Protein AF-A0A974P3E5-F1 (afdb_monomer)

pLDDT: mean 80.39, std 14.65, range [41.84, 96.0]

Structure (mmCIF, N/CA/C/O backbone):
data_AF-A0A974P3E5-F1
#
_entry.id   AF-A0A974P3E5-F1
#
loop_
_atom_site.group_PDB
_atom_site.id
_atom_site.type_symbol
_atom_site.label_atom_id
_atom_site.label_alt_id
_atom_site.label_comp_id
_atom_site.label_asym_id
_atom_site.label_entity_id
_atom_site.label_seq_id
_atom_site.pdbx_PDB_ins_code
_atom_site.Cartn_x
_atom_site.Cartn_y
_atom_site.Cartn_z
_atom_site.occupancy
_atom_site.B_iso_or_equiv
_atom_site.auth_seq_id
_atom_site.auth_comp_id
_atom_site.auth_asym_id
_atom_site.auth_atom_id
_atom_site.pdbx_PDB_model_num
ATOM 1 N N . MET A 1 1 ? 20.833 5.773 9.065 1.00 55.75 1 MET A N 1
ATOM 2 C CA . MET A 1 1 ? 19.853 6.159 8.029 1.00 55.75 1 MET A CA 1
ATOM 3 C C . MET A 1 1 ? 18.508 6.239 8.712 1.00 55.75 1 MET A C 1
ATOM 5 O O . MET A 1 1 ? 18.182 5.308 9.432 1.00 55.75 1 MET A O 1
ATOM 9 N N . GLU A 1 2 ? 17.799 7.355 8.581 1.00 63.84 2 GLU A N 1
ATOM 10 C CA . GLU A 1 2 ? 16.495 7.530 9.224 1.00 63.84 2 GLU A CA 1
ATOM 11 C C . GLU A 1 2 ? 15.403 6.908 8.353 1.00 63.84 2 GLU A C 1
ATOM 13 O O . GLU A 1 2 ? 15.183 7.328 7.214 1.00 63.84 2 GLU A O 1
ATOM 18 N N . ASP A 1 3 ? 14.722 5.897 8.887 1.00 65.06 3 ASP A N 1
ATOM 19 C CA . ASP A 1 3 ? 13.516 5.357 8.270 1.00 65.06 3 ASP A CA 1
ATOM 20 C C . ASP A 1 3 ? 12.370 6.351 8.477 1.00 65.06 3 ASP A C 1
ATOM 22 O O . ASP A 1 3 ? 11.768 6.443 9.547 1.00 65.06 3 ASP A O 1
ATOM 26 N N . SER A 1 4 ? 12.063 7.127 7.436 1.00 73.81 4 SER A N 1
ATOM 27 C CA . SER A 1 4 ? 10.889 7.997 7.444 1.00 73.81 4 SER A CA 1
ATOM 28 C C . SER A 1 4 ? 9.626 7.159 7.254 1.00 73.81 4 SER A C 1
ATOM 30 O O . SER A 1 4 ? 9.300 6.731 6.145 1.00 73.81 4 SER A O 1
ATOM 32 N N . PHE A 1 5 ? 8.885 6.947 8.341 1.00 72.69 5 PHE A N 1
ATOM 33 C CA . PHE A 1 5 ? 7.617 6.216 8.303 1.00 72.69 5 PHE A CA 1
ATOM 34 C C . PHE A 1 5 ? 6.555 6.932 7.453 1.00 72.69 5 PHE A C 1
ATOM 36 O O . PHE A 1 5 ? 5.767 6.293 6.752 1.00 72.69 5 PHE A O 1
ATOM 43 N N . THR A 1 6 ? 6.531 8.265 7.487 1.00 79.50 6 THR A N 1
ATOM 44 C CA . THR A 1 6 ? 5.536 9.086 6.781 1.00 79.50 6 THR A CA 1
ATOM 45 C C . THR A 1 6 ? 5.951 9.458 5.363 1.00 79.50 6 THR A C 1
ATOM 47 O O . THR A 1 6 ? 5.096 9.770 4.533 1.00 79.50 6 THR A O 1
ATOM 50 N N . GLY A 1 7 ? 7.248 9.377 5.058 1.00 78.69 7 GLY A N 1
ATOM 51 C CA . GLY A 1 7 ? 7.797 9.695 3.750 1.00 78.69 7 GLY A CA 1
ATOM 52 C C . GLY A 1 7 ? 7.244 8.806 2.635 1.00 78.69 7 GLY A C 1
ATOM 53 O O . GLY A 1 7 ? 6.924 7.626 2.819 1.00 78.69 7 GLY A O 1
ATOM 54 N N . PHE A 1 8 ? 7.156 9.379 1.437 1.00 77.75 8 PHE A N 1
ATOM 55 C CA . PHE A 1 8 ? 6.781 8.676 0.209 1.00 77.75 8 PHE A CA 1
ATOM 56 C C . PHE A 1 8 ? 8.018 8.370 -0.651 1.00 77.75 8 PHE A C 1
ATOM 58 O O . PHE A 1 8 ? 8.010 8.561 -1.863 1.00 77.75 8 PHE A O 1
ATOM 65 N N . SER A 1 9 ? 9.116 7.936 -0.019 1.00 79.94 9 SER A N 1
ATOM 66 C CA . SER A 1 9 ? 10.307 7.500 -0.753 1.00 79.94 9 SER A CA 1
ATOM 67 C C . SER A 1 9 ? 10.080 6.117 -1.360 1.00 79.94 9 SER A C 1
ATOM 69 O O . SER A 1 9 ? 9.604 5.202 -0.687 1.00 79.94 9 SER A O 1
ATOM 71 N N . PHE A 1 10 ? 10.431 5.961 -2.636 1.00 77.69 10 PHE A N 1
ATOM 72 C CA . PHE A 1 10 ? 10.303 4.693 -3.361 1.00 77.69 10 PHE A CA 1
ATOM 73 C C . PHE A 1 10 ? 11.477 3.741 -3.129 1.00 77.69 10 PHE A C 1
ATOM 75 O O . PHE A 1 10 ? 11.365 2.551 -3.40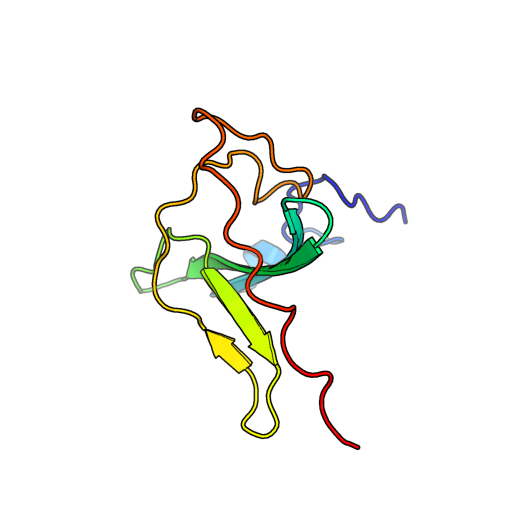4 1.00 77.69 10 PHE A O 1
ATOM 82 N N . SER A 1 11 ? 12.606 4.258 -2.644 1.00 76.81 11 SER A N 1
ATOM 83 C CA . SER A 1 11 ? 13.784 3.466 -2.297 1.00 76.81 11 SER A CA 1
ATOM 84 C C . SER A 1 11 ? 14.765 4.317 -1.499 1.00 76.81 11 SER A C 1
ATOM 86 O O . SER A 1 11 ? 14.970 5.481 -1.841 1.00 76.81 11 SER A O 1
ATOM 88 N N . HIS A 1 12 ? 15.445 3.727 -0.520 1.00 74.00 12 HIS A N 1
ATOM 89 C CA . HIS A 1 12 ? 16.433 4.434 0.306 1.00 74.00 12 HIS A CA 1
ATOM 90 C C . HIS A 1 12 ? 17.637 4.971 -0.484 1.00 74.00 12 HIS A C 1
ATOM 92 O O . HIS A 1 12 ? 18.205 5.989 -0.109 1.00 74.00 12 HIS A O 1
ATOM 98 N N . TYR A 1 13 ? 17.996 4.318 -1.593 1.00 78.19 13 TYR A N 1
ATOM 99 C CA . TYR A 1 13 ? 19.161 4.658 -2.420 1.00 78.19 13 TYR A CA 1
ATOM 100 C C . TYR A 1 13 ? 18.792 5.200 -3.807 1.00 78.19 13 TYR A C 1
ATOM 102 O O . TYR A 1 13 ? 19.603 5.138 -4.725 1.00 78.19 13 TYR A O 1
ATOM 110 N N . THR A 1 14 ? 17.557 5.676 -3.993 1.00 80.06 14 THR A N 1
ATOM 111 C CA . THR A 1 14 ? 17.067 6.140 -5.308 1.00 80.06 14 THR A CA 1
ATOM 112 C C . THR A 1 14 ? 17.289 5.093 -6.414 1.00 80.06 14 THR A C 1
ATOM 114 O O . THR A 1 14 ? 17.587 5.432 -7.544 1.00 80.06 14 THR A O 1
ATOM 117 N N . ILE A 1 15 ? 17.157 3.799 -6.115 1.00 86.81 15 ILE A N 1
ATOM 118 C CA . ILE A 1 15 ? 17.284 2.699 -7.092 1.00 86.81 15 ILE A CA 1
ATOM 119 C C . ILE A 1 15 ? 15.975 2.414 -7.845 1.00 86.81 15 ILE A C 1
ATOM 121 O O . ILE A 1 15 ? 15.943 1.593 -8.756 1.00 86.81 15 ILE A O 1
ATOM 125 N N . SER A 1 16 ? 14.890 3.112 -7.504 1.00 87.19 16 SER A N 1
ATOM 126 C CA . SER A 1 16 ? 13.556 2.965 -8.109 1.00 87.19 16 SER A CA 1
ATOM 127 C C . SER A 1 16 ? 13.504 3.224 -9.623 1.00 87.19 16 SER A C 1
ATOM 129 O O . SER A 1 16 ? 12.561 2.808 -10.301 1.00 87.19 16 SER A O 1
ATOM 131 N N . PHE A 1 17 ? 14.498 3.913 -10.192 1.00 89.06 17 PHE A N 1
ATOM 132 C CA . PHE A 1 17 ? 14.574 4.111 -11.642 1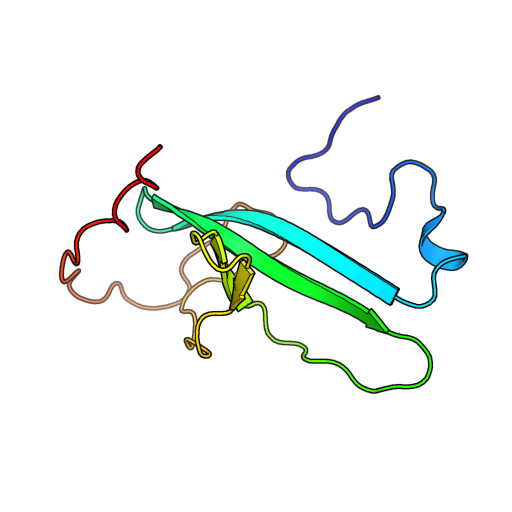.00 89.06 17 PHE A CA 1
ATOM 133 C C . PHE A 1 17 ? 14.976 2.833 -12.389 1.00 89.06 17 PHE A C 1
ATOM 135 O O . PHE A 1 17 ? 14.571 2.675 -13.539 1.00 89.06 17 PHE A O 1
ATOM 142 N N . LEU A 1 18 ? 15.715 1.926 -11.737 1.00 92.69 18 LEU A N 1
ATOM 143 C CA . LEU A 1 18 ? 16.201 0.672 -12.322 1.00 92.69 18 LEU A CA 1
ATOM 144 C C . LEU A 1 18 ? 15.134 -0.422 -12.381 1.00 92.69 18 LEU A C 1
ATOM 146 O O . LEU A 1 18 ? 15.304 -1.387 -13.117 1.00 92.69 18 LEU A O 1
ATOM 150 N N . THR A 1 19 ? 14.062 -0.306 -11.598 1.00 92.19 19 THR A N 1
ATOM 151 C CA . THR A 1 19 ? 13.0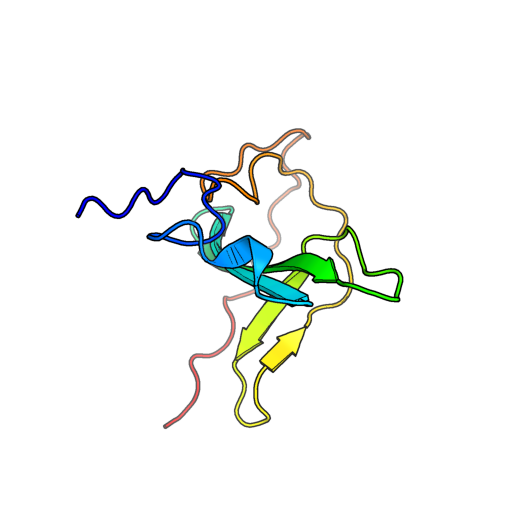19 -1.334 -11.530 1.00 92.19 19 THR A CA 1
ATOM 152 C C . THR A 1 19 ? 11.909 -1.047 -12.530 1.00 92.19 19 THR A C 1
ATOM 154 O O . THR A 1 19 ? 11.551 0.111 -12.751 1.00 92.19 19 THR A O 1
ATOM 157 N N . ASP A 1 20 ? 11.324 -2.083 -13.120 1.00 93.25 20 ASP A N 1
ATOM 158 C CA . ASP A 1 20 ? 10.144 -1.916 -13.974 1.00 93.25 20 ASP A CA 1
ATOM 159 C C . ASP A 1 20 ? 8.877 -1.722 -13.137 1.00 93.25 20 ASP A C 1
ATOM 161 O O . ASP A 1 20 ? 8.082 -0.822 -13.420 1.00 93.25 20 ASP A O 1
ATOM 165 N N . ASP A 1 21 ? 8.780 -2.463 -12.029 1.00 94.31 21 ASP A N 1
ATOM 166 C CA . ASP A 1 21 ? 7.632 -2.447 -11.132 1.00 94.31 21 ASP A CA 1
ATOM 167 C C . ASP A 1 21 ? 8.023 -2.008 -9.716 1.00 94.31 21 ASP A C 1
ATOM 169 O O . ASP A 1 21 ? 9.110 -2.306 -9.211 1.00 94.31 21 ASP A O 1
ATOM 173 N N . ILE A 1 22 ? 7.122 -1.272 -9.064 1.00 93.50 22 ILE A N 1
ATOM 174 C CA . ILE A 1 22 ? 7.242 -0.871 -7.659 1.00 93.50 22 ILE A CA 1
ATOM 175 C C . ILE A 1 22 ? 5.901 -1.122 -6.988 1.00 93.50 22 ILE A C 1
ATOM 177 O O . ILE A 1 22 ? 4.898 -0.486 -7.318 1.00 93.50 22 ILE A O 1
ATOM 181 N N . ILE A 1 23 ? 5.905 -2.010 -6.000 1.00 92.88 23 ILE A N 1
ATOM 182 C CA . ILE A 1 23 ? 4.756 -2.289 -5.144 1.00 92.88 23 ILE A CA 1
ATOM 183 C C . ILE A 1 23 ? 5.112 -1.824 -3.740 1.00 92.88 23 ILE A C 1
ATOM 185 O O . ILE A 1 23 ? 6.131 -2.229 -3.180 1.00 92.88 23 ILE A O 1
ATOM 189 N N . ARG A 1 24 ? 4.268 -0.970 -3.161 1.00 89.94 24 ARG A N 1
ATOM 190 C CA . ARG A 1 24 ? 4.427 -0.509 -1.785 1.00 89.94 24 ARG A CA 1
ATOM 191 C C . ARG A 1 24 ? 3.424 -1.214 -0.891 1.00 89.94 24 ARG A C 1
ATOM 193 O O . ARG A 1 24 ? 2.228 -1.191 -1.161 1.00 89.94 24 ARG A O 1
ATOM 200 N N . MET A 1 25 ? 3.918 -1.782 0.202 1.00 91.75 25 MET A N 1
ATOM 201 C CA . MET A 1 25 ? 3.115 -2.402 1.251 1.00 91.75 25 MET A CA 1
ATOM 202 C C . MET A 1 25 ? 3.391 -1.670 2.560 1.00 91.75 25 MET A C 1
ATOM 204 O O . MET A 1 25 ? 4.547 -1.392 2.877 1.00 91.75 25 MET A O 1
ATOM 208 N N . ARG A 1 26 ? 2.345 -1.328 3.314 1.00 89.31 26 ARG A N 1
ATOM 209 C CA . ARG A 1 26 ? 2.509 -0.662 4.611 1.00 89.31 26 ARG A CA 1
ATOM 210 C C . ARG A 1 26 ? 1.360 -0.940 5.567 1.00 89.31 26 ARG A C 1
ATOM 212 O O . ARG A 1 26 ? 0.293 -1.389 5.156 1.00 89.31 26 ARG A O 1
A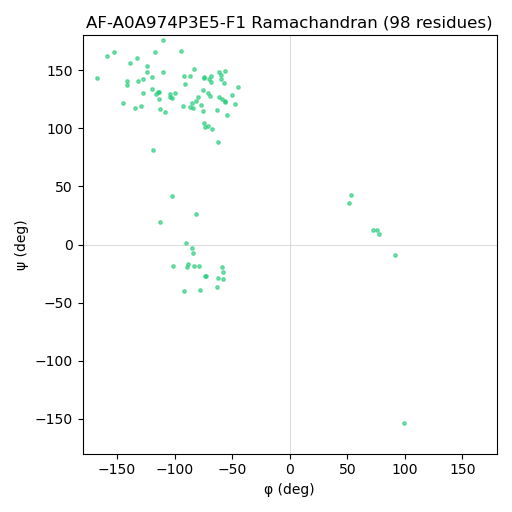TOM 219 N N . TYR A 1 27 ? 1.587 -0.612 6.833 1.00 90.56 27 TYR A N 1
ATOM 220 C CA . TYR A 1 27 ? 0.535 -0.524 7.835 1.00 90.56 27 TYR A CA 1
ATOM 221 C C . TYR A 1 27 ? -0.106 0.868 7.830 1.00 90.56 27 TYR A C 1
ATOM 223 O O . TYR A 1 27 ? 0.576 1.875 7.597 1.00 90.56 27 TYR A O 1
ATOM 231 N N . VAL A 1 28 ? -1.409 0.892 8.093 1.00 89.44 28 VAL A N 1
ATOM 232 C CA . VAL A 1 28 ? -2.218 2.082 8.374 1.00 89.44 28 VAL A CA 1
ATOM 233 C C . VAL A 1 28 ? -3.054 1.798 9.616 1.00 89.44 28 VAL A C 1
ATOM 235 O O . VAL A 1 28 ? -3.548 0.682 9.788 1.00 89.44 28 VAL A O 1
ATOM 238 N N . GLU A 1 29 ? -3.209 2.785 10.487 1.00 87.50 29 GLU A N 1
ATOM 239 C CA . GLU A 1 29 ? -4.121 2.679 11.623 1.00 87.50 29 GLU A CA 1
ATOM 240 C C . GLU A 1 29 ? -5.483 3.250 11.232 1.00 87.50 29 GLU A C 1
ATOM 242 O O . GLU A 1 29 ? -5.589 4.420 10.877 1.00 87.50 29 GLU A O 1
ATOM 247 N N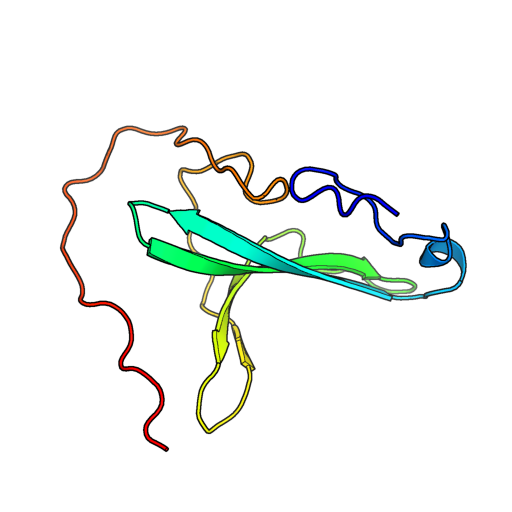 . ILE A 1 30 ? -6.527 2.423 11.272 1.00 85.62 30 ILE A N 1
ATOM 248 C CA . ILE A 1 30 ? -7.902 2.838 10.985 1.00 85.62 30 ILE A CA 1
ATOM 249 C C . ILE A 1 30 ? -8.784 2.367 12.133 1.00 85.62 30 ILE A C 1
ATOM 251 O O . ILE A 1 30 ? -8.888 1.165 12.385 1.00 85.62 30 ILE A O 1
ATOM 255 N N . ASP A 1 31 ? -9.430 3.316 12.808 1.00 84.75 31 ASP A N 1
ATOM 256 C CA . ASP A 1 31 ? -10.322 3.084 13.950 1.00 84.75 31 ASP A CA 1
ATOM 257 C C . ASP A 1 31 ? -9.673 2.240 15.068 1.00 84.75 31 ASP A C 1
ATOM 259 O O . ASP A 1 31 ? -10.278 1.305 15.596 1.00 84.75 31 ASP A O 1
ATOM 263 N N . GLY A 1 32 ? -8.406 2.525 15.393 1.00 85.44 32 GLY A N 1
ATOM 264 C CA . GLY A 1 32 ? -7.640 1.795 16.412 1.00 85.44 32 GLY A CA 1
ATOM 265 C C . GLY A 1 32 ? -7.221 0.379 15.999 1.00 85.44 32 GLY A C 1
ATOM 266 O O . GLY A 1 32 ? -6.805 -0.415 16.843 1.00 85.44 32 GLY A O 1
ATOM 267 N N . GLN A 1 33 ? -7.349 0.028 14.715 1.00 85.88 33 GLN A N 1
ATOM 268 C CA . GLN A 1 33 ? -6.907 -1.252 14.164 1.00 85.88 33 GLN A CA 1
ATOM 269 C C . GLN A 1 33 ? -5.794 -1.042 13.140 1.00 85.88 33 GLN A C 1
ATOM 271 O O . GLN A 1 33 ? -5.939 -0.270 12.191 1.00 85.88 33 GLN A O 1
ATOM 276 N N . LEU A 1 34 ? -4.696 -1.786 13.296 1.00 88.88 34 LEU A N 1
ATOM 277 C CA . LEU A 1 34 ? -3.641 -1.845 12.290 1.00 88.88 34 LEU A CA 1
ATOM 278 C C . LEU A 1 34 ? -4.097 -2.699 11.111 1.00 88.88 34 LEU A C 1
ATOM 280 O O . LEU A 1 34 ? -4.261 -3.915 11.224 1.00 88.88 34 LEU A O 1
ATOM 284 N N . ARG A 1 35 ? -4.244 -2.056 9.958 1.00 89.88 35 ARG A N 1
ATOM 285 C CA . ARG A 1 35 ? -4.592 -2.697 8.691 1.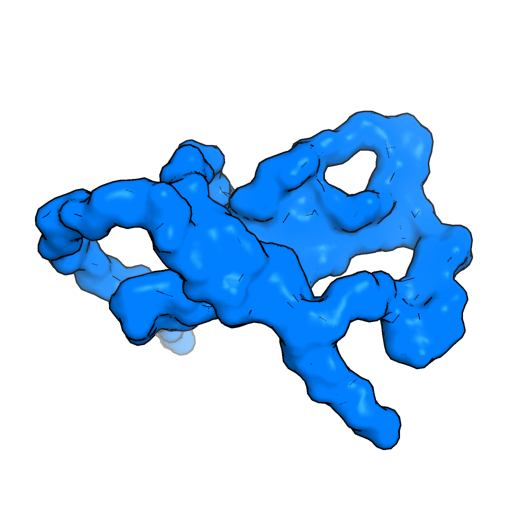00 89.88 35 ARG A CA 1
ATOM 286 C C . ARG A 1 35 ? -3.396 -2.660 7.754 1.00 89.88 35 ARG A C 1
ATOM 288 O O . ARG A 1 35 ? -2.575 -1.743 7.815 1.00 89.88 35 ARG A O 1
ATOM 295 N N . LYS A 1 36 ? -3.275 -3.672 6.896 1.00 91.69 36 LYS A N 1
ATOM 296 C CA . LYS A 1 36 ? -2.216 -3.729 5.885 1.00 91.69 36 LYS A CA 1
ATOM 297 C C . LYS A 1 36 ? -2.778 -3.282 4.549 1.00 91.69 36 LYS A C 1
ATOM 299 O O . LYS A 1 36 ? -3.809 -3.787 4.116 1.00 91.69 36 LYS A O 1
ATOM 304 N N . VAL A 1 37 ? -2.082 -2.366 3.890 1.00 91.62 37 VAL A N 1
ATOM 305 C CA . VAL A 1 37 ? -2.458 -1.867 2.567 1.00 91.62 37 VAL A CA 1
ATOM 306 C C . VAL A 1 37 ? -1.321 -2.041 1.573 1.00 91.62 37 VAL A C 1
ATOM 308 O O . VAL A 1 37 ? -0.141 -1.992 1.931 1.00 91.62 37 VAL A O 1
ATOM 311 N N . MET A 1 38 ? -1.693 -2.249 0.318 1.00 92.56 38 MET A N 1
ATOM 312 C CA . MET A 1 38 ? -0.815 -2.397 -0.829 1.00 92.56 38 MET A CA 1
ATOM 313 C C . MET A 1 38 ? -1.243 -1.425 -1.926 1.00 92.56 38 MET A C 1
ATOM 315 O O . MET A 1 38 ? -2.433 -1.221 -2.163 1.00 92.56 38 MET A O 1
ATOM 319 N N . VAL A 1 39 ? -0.266 -0.854 -2.619 1.00 91.69 39 VAL A N 1
ATOM 320 C CA . VAL A 1 39 ? -0.485 -0.048 -3.817 1.00 91.69 39 VAL A CA 1
ATOM 321 C C . VAL A 1 39 ? 0.614 -0.336 -4.831 1.00 91.69 39 VAL A C 1
ATOM 323 O O . VAL A 1 39 ? 1.782 -0.504 -4.470 1.00 91.69 39 VAL A O 1
ATOM 326 N N . VAL A 1 40 ? 0.240 -0.394 -6.105 1.00 93.56 40 VAL A N 1
ATOM 327 C CA . VAL A 1 40 ? 1.202 -0.432 -7.206 1.00 93.56 40 VAL A CA 1
ATOM 328 C C . VAL A 1 40 ? 1.547 1.016 -7.545 1.00 93.56 40 VAL A C 1
ATOM 330 O O . VAL A 1 40 ? 0.668 1.806 -7.863 1.00 93.56 40 VAL A O 1
ATOM 333 N N . ILE A 1 41 ? 2.817 1.380 -7.392 1.00 92.44 41 ILE A N 1
ATOM 334 C CA . ILE A 1 41 ? 3.330 2.742 -7.600 1.00 92.44 41 ILE A CA 1
ATOM 335 C C . ILE A 1 41 ? 3.812 2.936 -9.035 1.00 92.44 41 ILE A C 1
ATOM 337 O O . ILE A 1 41 ? 3.648 4.002 -9.624 1.00 92.44 41 ILE A O 1
ATOM 341 N N . LYS A 1 42 ? 4.468 1.911 -9.575 1.00 93.19 42 LYS A N 1
ATOM 342 C CA . LYS A 1 42 ? 5.074 1.918 -10.901 1.00 93.19 42 LYS A CA 1
ATOM 343 C C . LYS A 1 42 ? 4.843 0.553 -11.521 1.00 93.19 42 LYS A C 1
ATOM 345 O O . LYS A 1 42 ? 4.999 -0.455 -10.834 1.00 93.19 42 LYS A O 1
ATOM 350 N N . MET A 1 43 ? 4.490 0.554 -12.799 1.00 96.00 43 MET A N 1
ATOM 351 C CA . MET A 1 43 ? 4.487 -0.629 -13.644 1.00 96.00 43 MET A CA 1
ATOM 352 C C . MET A 1 43 ? 4.889 -0.210 -15.051 1.00 96.00 43 MET A C 1
ATOM 354 O O . MET A 1 43 ? 4.264 0.689 -15.626 1.00 96.00 43 MET A O 1
ATOM 358 N N . ARG A 1 44 ? 5.955 -0.796 -15.595 1.00 94.94 44 ARG A N 1
ATOM 359 C CA . ARG A 1 44 ? 6.419 -0.472 -16.950 1.00 94.94 44 ARG A CA 1
ATOM 360 C C . ARG A 1 44 ? 5.757 -1.401 -17.962 1.00 94.94 44 ARG A C 1
ATOM 362 O O . ARG A 1 44 ? 5.649 -2.597 -17.744 1.00 94.94 44 ARG A O 1
ATOM 369 N N . GLY A 1 45 ? 5.331 -0.848 -19.096 1.00 93.25 45 GLY A N 1
ATOM 370 C CA . GLY A 1 45 ? 4.768 -1.649 -20.189 1.00 93.25 45 GLY A CA 1
ATOM 371 C C . GLY A 1 45 ? 3.324 -2.113 -19.972 1.00 93.25 45 GLY A C 1
ATOM 372 O O . GLY A 1 45 ? 2.815 -2.887 -20.776 1.00 93.25 45 GLY A O 1
ATOM 373 N N . GLY A 1 46 ? 2.642 -1.619 -18.936 1.00 93.00 46 GLY A N 1
ATOM 374 C CA . GLY A 1 46 ? 1.255 -1.968 -18.653 1.00 93.00 46 GLY A CA 1
ATOM 375 C C . GLY A 1 46 ? 0.548 -0.932 -17.788 1.00 93.00 46 GLY A C 1
ATOM 376 O O . GLY A 1 46 ? 1.175 -0.096 -17.136 1.00 93.00 46 GLY A O 1
ATOM 377 N N . ASN A 1 47 ? -0.782 -0.983 -17.796 1.00 92.94 47 ASN A N 1
ATOM 378 C CA . ASN A 1 47 ? -1.588 -0.230 -16.844 1.00 92.94 47 ASN A CA 1
ATOM 379 C C . ASN A 1 47 ? -1.689 -1.010 -15.524 1.00 92.94 47 ASN A C 1
ATOM 381 O O . ASN A 1 47 ? -1.679 -2.239 -15.526 1.00 92.94 47 ASN A O 1
ATOM 385 N N . HIS A 1 48 ? -1.835 -0.299 -14.410 1.00 93.50 48 HIS A N 1
ATOM 386 C CA . HIS A 1 48 ? -1.997 -0.895 -13.087 1.00 93.50 48 HIS A CA 1
ATOM 387 C C . HIS A 1 48 ? -3.149 -0.241 -12.325 1.00 93.50 48 HIS A C 1
ATOM 389 O O . HIS A 1 48 ? -3.593 0.866 -12.634 1.00 93.50 48 HIS A O 1
ATOM 395 N N . SER A 1 49 ? -3.640 -0.949 -11.308 1.00 90.31 49 SER A N 1
ATOM 396 C CA . SER A 1 49 ? -4.640 -0.420 -10.383 1.00 90.31 49 SER A CA 1
ATOM 397 C C . SER A 1 49 ? -4.084 0.793 -9.640 1.00 90.31 49 SER A C 1
ATOM 399 O O . SER A 1 49 ? -3.045 0.689 -8.992 1.00 90.31 49 SER A O 1
ATOM 401 N N . LYS A 1 50 ? -4.820 1.906 -9.675 1.00 88.19 50 LYS A N 1
ATOM 402 C CA . LYS A 1 50 ? -4.544 3.103 -8.862 1.00 88.19 50 LYS A CA 1
ATOM 403 C C . LYS A 1 50 ? -5.135 2.999 -7.453 1.00 88.19 50 LYS A C 1
ATOM 405 O O . LYS A 1 50 ? -4.868 3.852 -6.611 1.00 88.19 50 LYS A O 1
ATOM 410 N N . ASP A 1 51 ? -5.929 1.958 -7.204 1.00 88.94 51 ASP A N 1
ATOM 411 C CA . ASP A 1 51 ? -6.536 1.711 -5.902 1.00 88.94 51 ASP A CA 1
ATOM 412 C C . ASP A 1 51 ? -5.475 1.328 -4.870 1.00 88.94 51 ASP A C 1
ATOM 414 O O . ASP A 1 51 ? -4.597 0.497 -5.128 1.00 88.94 51 ASP A O 1
ATOM 418 N N . ILE A 1 52 ? -5.634 1.858 -3.661 1.00 89.06 52 ILE A N 1
ATOM 419 C CA . ILE A 1 52 ? -4.969 1.347 -2.466 1.00 89.06 52 ILE A CA 1
ATOM 420 C C . ILE A 1 52 ? -5.827 0.203 -1.938 1.00 89.06 52 ILE A C 1
ATOM 422 O O . ILE A 1 52 ? -7.009 0.391 -1.646 1.00 89.06 52 ILE A O 1
ATOM 426 N N . ARG A 1 53 ? -5.246 -0.991 -1.826 1.00 89.81 53 ARG A N 1
ATOM 427 C CA . ARG A 1 53 ? -5.987 -2.202 -1.466 1.00 89.81 53 ARG A CA 1
ATOM 428 C C . ARG A 1 53 ? -5.562 -2.734 -0.115 1.00 89.81 53 ARG A C 1
ATOM 430 O O . ARG A 1 53 ? -4.376 -2.910 0.143 1.00 89.81 53 ARG A O 1
ATOM 437 N N . GLU A 1 54 ? -6.539 -3.019 0.735 1.00 91.12 54 GLU A N 1
ATOM 438 C CA . GLU A 1 54 ? -6.310 -3.761 1.969 1.00 91.12 54 GLU A CA 1
ATOM 439 C C . GLU A 1 54 ? -5.980 -5.223 1.628 1.00 91.12 54 GLU A C 1
ATOM 441 O O . GLU A 1 54 ? -6.540 -5.790 0.685 1.00 91.12 54 GLU A O 1
ATOM 446 N N . TYR A 1 55 ? -5.062 -5.836 2.368 1.00 92.50 55 TYR A N 1
ATOM 447 C CA . TYR A 1 55 ? -4.746 -7.254 2.216 1.00 92.50 55 TYR A CA 1
ATOM 448 C C . TYR A 1 55 ? -4.546 -7.922 3.571 1.00 92.50 55 TYR A C 1
ATOM 450 O O . TYR A 1 55 ? -4.172 -7.290 4.562 1.00 92.50 55 TYR A O 1
ATOM 458 N N . VAL A 1 56 ? -4.748 -9.233 3.588 1.00 92.81 56 VAL A N 1
ATOM 459 C CA . VAL A 1 56 ? -4.557 -10.086 4.761 1.00 92.81 56 VAL A CA 1
ATOM 460 C C . VAL A 1 56 ? -3.586 -11.205 4.417 1.00 92.81 56 VAL A C 1
ATOM 462 O O . VAL A 1 56 ? -3.414 -11.566 3.251 1.00 92.81 56 VAL A O 1
ATOM 465 N N . ILE A 1 57 ? -2.893 -11.715 5.431 1.00 92.75 57 ILE A N 1
ATOM 466 C CA . ILE A 1 57 ? -1.965 -12.836 5.272 1.00 92.75 57 ILE A CA 1
ATOM 467 C C . ILE A 1 57 ? -2.627 -14.040 5.921 1.00 92.75 57 ILE A C 1
ATOM 469 O O . ILE A 1 57 ? -2.839 -14.056 7.132 1.00 92.75 57 ILE A O 1
ATOM 473 N N . THR A 1 58 ? -2.965 -15.015 5.090 1.00 93.75 58 THR A N 1
ATOM 474 C CA . THR A 1 58 ? -3.630 -16.260 5.479 1.00 93.75 58 THR A CA 1
ATOM 475 C C . THR A 1 58 ? -2.664 -17.436 5.348 1.00 93.75 58 THR A C 1
ATOM 477 O O . THR A 1 58 ? -1.550 -17.288 4.842 1.00 93.75 58 THR A O 1
ATOM 480 N N . ASP A 1 59 ? -3.107 -18.622 5.751 1.00 94.00 59 ASP A N 1
ATOM 481 C CA . ASP A 1 59 ? -2.434 -19.898 5.478 1.00 94.00 59 ASP A CA 1
ATOM 482 C C . ASP A 1 59 ? -2.238 -20.171 3.973 1.00 94.00 59 ASP A C 1
ATOM 484 O O . ASP A 1 59 ? -1.308 -20.872 3.582 1.00 94.00 59 ASP A O 1
ATOM 488 N N . LYS A 1 60 ? -3.066 -19.559 3.119 1.00 92.94 60 LYS A N 1
ATOM 489 C CA . LYS A 1 60 ? -2.968 -19.616 1.650 1.00 92.94 60 LYS A CA 1
ATOM 490 C C . LYS A 1 60 ? -2.097 -18.509 1.046 1.00 92.94 60 LYS A C 1
ATOM 492 O O . LYS A 1 60 ? -1.980 -18.425 -0.174 1.00 92.94 60 LYS A O 1
ATOM 497 N N . GLY A 1 61 ? -1.501 -17.651 1.876 1.00 93.31 61 GLY A N 1
ATOM 498 C CA . GLY A 1 61 ? -0.689 -16.512 1.448 1.00 93.31 61 GLY A CA 1
ATOM 499 C C . GLY A 1 61 ? -1.437 -15.176 1.476 1.00 93.31 61 GLY A C 1
ATOM 500 O O . GLY A 1 61 ? -2.356 -14.972 2.276 1.00 93.31 61 GLY A O 1
ATOM 501 N N . VAL A 1 62 ? -0.995 -14.236 0.633 1.00 92.81 62 VAL A N 1
ATOM 502 C CA . VAL A 1 62 ? -1.531 -12.867 0.571 1.00 92.81 62 VAL A CA 1
ATOM 503 C C . VAL A 1 62 ? -2.871 -12.859 -0.158 1.00 92.81 62 VAL A C 1
ATOM 505 O O . VAL A 1 62 ? -2.946 -13.193 -1.339 1.00 92.81 62 VAL A O 1
ATOM 508 N N . VAL A 1 63 ? -3.919 -12.419 0.534 1.00 93.56 63 VAL A N 1
ATOM 509 C CA . VAL A 1 63 ? -5.263 -12.260 -0.028 1.00 93.56 63 VAL A CA 1
ATOM 510 C C . VAL A 1 63 ? -5.603 -10.777 -0.066 1.00 93.56 63 VAL A C 1
ATOM 512 O O . VAL A 1 63 ? -5.676 -10.117 0.970 1.00 93.56 63 VAL A O 1
ATOM 515 N N . VAL A 1 64 ? -5.803 -10.245 -1.272 1.00 91.19 64 VAL A N 1
ATOM 516 C CA . VAL A 1 64 ? -6.222 -8.855 -1.482 1.00 91.19 64 VAL A CA 1
ATOM 517 C C . VAL A 1 64 ? -7.732 -8.764 -1.292 1.00 91.19 64 VAL A C 1
ATOM 519 O O . VAL A 1 64 ? -8.492 -9.470 -1.957 1.00 91.19 64 V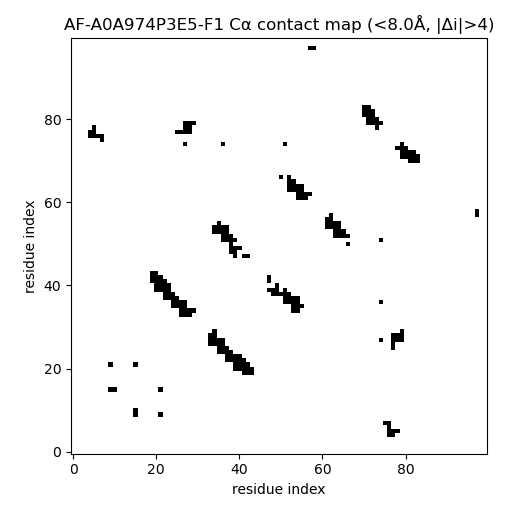AL A O 1
ATOM 522 N N . ILE A 1 65 ? -8.169 -7.895 -0.386 1.00 85.94 65 ILE A N 1
ATOM 523 C CA . ILE A 1 65 ? -9.587 -7.704 -0.090 1.00 85.94 65 ILE A CA 1
ATOM 524 C C . ILE A 1 65 ? -10.231 -6.912 -1.239 1.00 85.94 65 ILE A C 1
ATOM 526 O O . ILE A 1 65 ? -9.608 -6.034 -1.842 1.00 85.94 65 ILE A O 1
ATOM 530 N N . GLN A 1 66 ? -11.485 -7.238 -1.565 1.00 74.94 66 GLN A N 1
ATOM 531 C CA . GLN A 1 66 ? -12.263 -6.521 -2.577 1.00 74.94 66 GLN A CA 1
ATOM 532 C C . GLN A 1 66 ? -12.367 -5.016 -2.265 1.00 74.94 66 GLN A C 1
ATOM 534 O O . GLN A 1 66 ? -12.353 -4.629 -1.091 1.00 74.94 66 GLN A O 1
ATOM 539 N N . PRO A 1 67 ? -12.461 -4.168 -3.308 1.00 63.50 67 PRO A N 1
ATOM 540 C CA . PRO A 1 67 ? -12.377 -2.721 -3.172 1.00 63.50 67 PRO A CA 1
ATOM 541 C C . PRO A 1 67 ? -13.427 -2.195 -2.196 1.00 63.50 67 PRO A C 1
ATOM 543 O O . PRO A 1 67 ? -14.628 -2.404 -2.367 1.00 63.50 67 PRO A O 1
ATOM 546 N N . ARG A 1 68 ? -12.956 -1.484 -1.173 1.00 61.84 68 ARG A N 1
ATOM 547 C CA . ARG A 1 68 ? -13.792 -0.656 -0.311 1.00 61.84 68 ARG A CA 1
ATOM 548 C C . ARG A 1 68 ? -13.586 0.784 -0.750 1.00 61.84 68 ARG A C 1
ATOM 550 O O . ARG A 1 68 ? -12.449 1.246 -0.788 1.00 61.84 68 ARG A O 1
ATOM 557 N N . SER A 1 69 ? -14.675 1.488 -1.057 1.00 64.75 69 SER A N 1
ATOM 558 C CA . SER A 1 69 ? -14.638 2.948 -0.993 1.00 64.75 69 SER A CA 1
ATOM 559 C C . SER A 1 69 ? -14.195 3.310 0.420 1.00 64.75 69 SER A C 1
ATOM 561 O O . SER A 1 69 ? -14.769 2.818 1.393 1.00 64.75 69 SER A O 1
ATOM 563 N N . THR A 1 70 ? -13.110 4.061 0.528 1.00 70.62 70 THR A N 1
ATOM 564 C CA . THR A 1 70 ? -12.509 4.432 1.805 1.00 70.62 70 THR A CA 1
ATOM 565 C C . THR A 1 70 ? -12.859 5.880 2.091 1.00 70.62 70 THR A C 1
ATOM 567 O O . THR A 1 70 ? -12.582 6.748 1.271 1.00 70.62 70 THR A O 1
ATOM 570 N N . ASP A 1 71 ? -13.417 6.139 3.271 1.00 82.50 71 ASP A N 1
ATOM 571 C CA . ASP A 1 71 ? -13.650 7.494 3.782 1.00 82.50 71 ASP A CA 1
ATOM 572 C C . ASP A 1 71 ? -12.373 8.088 4.408 1.00 82.50 71 ASP A C 1
ATOM 574 O O . ASP A 1 71 ? -12.460 8.877 5.347 1.00 82.50 71 ASP A O 1
ATOM 578 N N . TYR A 1 72 ? -11.186 7.642 3.987 1.00 84.00 72 TYR A N 1
ATOM 579 C CA . TYR A 1 72 ? -9.898 8.035 4.555 1.00 84.00 72 TYR A CA 1
ATOM 580 C C . TYR A 1 72 ? -8.939 8.520 3.468 1.00 84.00 72 TYR A C 1
ATOM 582 O O . TYR A 1 72 ? -8.679 7.809 2.494 1.00 84.00 72 TYR A O 1
ATOM 590 N N . ASP A 1 73 ? -8.350 9.686 3.716 1.00 85.12 73 ASP A N 1
ATOM 591 C CA . ASP A 1 73 ? -7.199 10.229 2.996 1.00 85.12 73 ASP A CA 1
ATOM 592 C C . ASP A 1 73 ? -5.903 9.875 3.728 1.00 85.12 73 ASP A C 1
ATOM 594 O O . ASP A 1 73 ? -5.926 9.444 4.876 1.00 85.12 73 ASP A O 1
ATOM 598 N N . GLY A 1 74 ? -4.745 10.040 3.082 1.00 85.00 74 GLY A N 1
ATOM 599 C CA . GLY A 1 74 ? -3.448 9.816 3.740 1.00 85.00 74 GLY A CA 1
ATOM 600 C C . GLY A 1 74 ? -3.070 8.341 3.941 1.00 85.00 74 GLY A C 1
ATOM 601 O O . GLY A 1 74 ? -2.094 8.027 4.619 1.00 85.00 74 GLY A O 1
ATOM 602 N N . LEU A 1 75 ? -3.772 7.402 3.301 1.00 85.88 75 LEU A N 1
ATOM 603 C CA . LEU A 1 75 ? -3.426 5.974 3.362 1.00 85.88 75 LEU A CA 1
ATOM 604 C C . LEU A 1 75 ? -1.995 5.685 2.874 1.00 85.88 75 LEU A C 1
ATOM 606 O O . LEU A 1 75 ? -1.339 4.760 3.350 1.00 85.88 75 LEU A O 1
ATOM 610 N N . THR A 1 76 ? -1.473 6.496 1.953 1.00 84.00 76 THR A N 1
ATOM 611 C CA . THR A 1 76 ? -0.095 6.394 1.457 1.00 84.00 76 THR A CA 1
ATOM 612 C C . THR A 1 76 ? 0.953 6.885 2.452 1.00 84.00 76 THR A C 1
ATOM 614 O O . THR A 1 76 ? 2.086 6.401 2.402 1.00 84.00 76 THR A O 1
ATOM 617 N N . THR A 1 77 ? 0.618 7.803 3.361 1.00 83.44 77 THR A N 1
ATOM 618 C CA . THR A 1 77 ? 1.539 8.339 4.384 1.00 83.44 77 THR A CA 1
ATOM 619 C C . THR A 1 77 ? 1.536 7.495 5.656 1.00 83.44 77 THR A C 1
ATOM 621 O O . THR A 1 77 ? 2.491 7.556 6.424 1.00 83.44 77 THR A O 1
ATOM 624 N N . GLY A 1 78 ? 0.529 6.636 5.843 1.00 81.50 78 GLY A N 1
ATOM 625 C CA . GLY A 1 78 ? 0.413 5.757 7.010 1.00 81.50 78 GLY A CA 1
ATOM 626 C C . GLY A 1 78 ? -0.371 6.351 8.165 1.00 81.50 78 GLY A C 1
ATOM 627 O O . GLY A 1 78 ? -0.680 5.626 9.106 1.00 81.50 78 GLY A O 1
ATOM 628 N N . ILE A 1 79 ? -0.699 7.638 8.078 1.00 85.38 79 ILE A N 1
ATOM 629 C CA . ILE A 1 79 ? -1.463 8.374 9.082 1.00 85.38 79 ILE A CA 1
ATOM 630 C C . ILE A 1 79 ? -2.737 8.846 8.385 1.00 85.38 79 ILE A C 1
ATOM 632 O O . ILE A 1 79 ? -2.766 9.960 7.854 1.00 85.38 79 ILE A O 1
ATOM 636 N N . PRO A 1 80 ? -3.751 7.973 8.269 1.00 87.88 80 PRO A N 1
ATOM 637 C CA . PRO A 1 80 ? -4.942 8.323 7.532 1.00 87.88 80 PRO A CA 1
ATOM 638 C C . PRO A 1 80 ? -5.828 9.294 8.314 1.00 87.88 80 PRO A C 1
ATOM 640 O O . PRO A 1 80 ? -5.992 9.173 9.528 1.00 87.88 80 PRO A O 1
ATOM 643 N N . THR A 1 81 ? -6.458 10.222 7.603 1.00 87.19 81 THR A N 1
ATOM 644 C CA . THR A 1 81 ? -7.470 11.137 8.148 1.00 87.19 81 THR A CA 1
ATOM 645 C C . THR A 1 81 ? -8.819 10.855 7.516 1.00 87.19 81 THR A C 1
ATOM 647 O O . THR A 1 81 ? -8.933 10.759 6.297 1.00 87.19 81 THR A O 1
ATOM 650 N N . ARG A 1 82 ? -9.852 10.732 8.350 1.00 85.75 82 ARG A N 1
ATOM 651 C CA . ARG A 1 82 ? -11.219 10.482 7.894 1.00 85.75 82 ARG A CA 1
ATOM 652 C C . ARG A 1 82 ? -11.793 11.728 7.206 1.00 85.75 82 ARG A C 1
ATOM 654 O O . ARG A 1 82 ? -11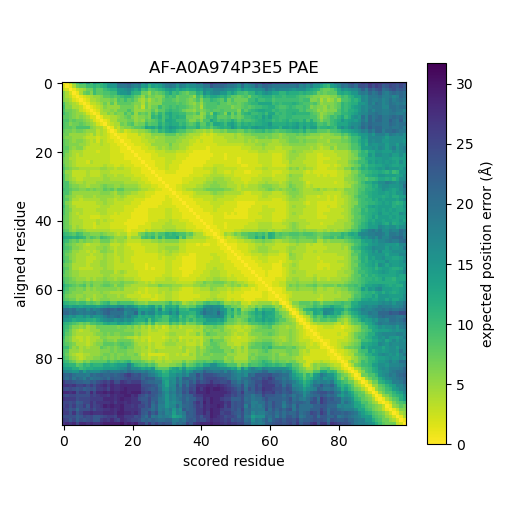.745 12.814 7.777 1.00 85.75 82 ARG A O 1
ATOM 661 N N . THR A 1 83 ? -12.355 11.563 6.012 1.00 83.38 83 THR A N 1
ATOM 662 C CA . THR A 1 83 ? -12.924 12.633 5.174 1.00 83.38 83 THR A CA 1
ATOM 663 C C . THR A 1 83 ? -14.452 12.710 5.220 1.00 83.38 83 THR A C 1
ATOM 665 O O . THR A 1 83 ? -15.016 13.746 4.881 1.00 83.38 83 THR A O 1
ATOM 668 N N . GLY A 1 84 ? -15.132 11.648 5.668 1.00 76.88 84 GLY A N 1
ATOM 669 C CA . GLY A 1 84 ? -16.597 11.577 5.763 1.00 76.88 84 GLY A CA 1
ATOM 670 C C . GLY A 1 84 ? -17.139 11.417 7.194 1.00 76.88 84 GLY A C 1
ATOM 671 O O . GLY A 1 84 ? -16.390 11.050 8.107 1.00 76.88 84 GLY A O 1
ATOM 672 N N . PRO A 1 85 ? -18.451 11.641 7.414 1.00 67.38 85 PRO A N 1
ATOM 673 C CA . PRO A 1 85 ? -19.087 11.440 8.716 1.00 67.38 85 PRO A CA 1
ATOM 674 C C . PRO A 1 85 ? -18.886 10.000 9.204 1.00 67.38 85 PRO A C 1
ATOM 676 O O . PRO A 1 85 ? -18.947 9.059 8.417 1.00 67.38 85 PRO A O 1
ATOM 679 N N . SER A 1 86 ? -18.610 9.828 10.499 1.00 60.56 86 SER A N 1
ATOM 680 C CA . SER A 1 86 ? -18.356 8.510 11.093 1.00 60.56 86 SER A CA 1
ATOM 681 C C . SER A 1 86 ? -19.607 7.619 10.990 1.00 60.56 86 SER A C 1
ATOM 683 O O . SER A 1 86 ? -20.630 7.963 11.590 1.00 60.56 86 SER A O 1
ATOM 685 N N . PRO A 1 87 ? -19.591 6.496 10.245 1.00 58.91 87 PRO A N 1
ATOM 686 C CA . PRO A 1 87 ? -20.684 5.542 10.268 1.00 58.91 87 PRO A CA 1
ATOM 687 C C . PRO A 1 87 ? -20.725 4.855 11.636 1.00 58.91 87 PRO A C 1
ATOM 689 O O . PRO A 1 87 ? -19.689 4.574 12.237 1.00 58.91 87 PRO A O 1
ATOM 692 N N . ALA A 1 88 ? -21.931 4.551 12.122 1.00 54.16 88 ALA A N 1
ATOM 693 C CA . ALA A 1 88 ? -22.121 3.774 13.343 1.00 54.16 88 ALA A CA 1
ATOM 694 C C . ALA A 1 88 ? -21.351 2.446 13.233 1.00 54.16 88 ALA A C 1
ATOM 696 O O . ALA A 1 88 ? -21.660 1.587 12.402 1.00 54.16 88 ALA A O 1
ATOM 697 N N . GLN A 1 89 ? -20.304 2.311 14.041 1.00 54.69 89 GLN A N 1
ATOM 698 C CA . GLN A 1 89 ? -19.329 1.235 13.955 1.00 54.69 89 GLN A CA 1
ATOM 699 C C . GLN A 1 89 ? -19.991 -0.101 14.330 1.00 54.69 89 GLN A C 1
ATOM 701 O O . GLN A 1 89 ? -20.154 -0.422 15.505 1.00 54.69 89 GLN A O 1
ATOM 706 N N . LYS A 1 90 ? -20.379 -0.914 13.337 1.00 49.91 90 LYS A N 1
ATOM 707 C CA . LYS A 1 90 ? -20.645 -2.340 13.574 1.00 49.91 90 LYS A CA 1
ATOM 708 C C . LYS A 1 90 ? -19.294 -3.003 13.822 1.00 49.91 90 LYS A C 1
ATOM 710 O O . LYS A 1 90 ? -18.521 -3.199 12.886 1.00 49.91 90 LYS A O 1
ATOM 715 N N . GLN A 1 91 ? -18.994 -3.272 15.091 1.00 45.38 91 GLN A N 1
ATOM 716 C CA . GLN A 1 91 ? -17.804 -4.001 15.525 1.00 45.38 91 GLN A CA 1
ATOM 717 C C . GLN A 1 91 ? -17.849 -5.422 14.954 1.00 45.38 91 GLN A C 1
ATOM 719 O O . GLN A 1 91 ? -18.368 -6.342 15.578 1.00 45.38 91 GLN A O 1
ATOM 724 N N . ASN A 1 92 ? -17.319 -5.606 13.749 1.00 47.28 92 ASN A N 1
ATOM 725 C CA . ASN A 1 92 ? -16.937 -6.933 13.304 1.00 47.28 92 ASN A CA 1
ATOM 726 C C . ASN A 1 92 ? -15.574 -7.238 13.942 1.00 47.28 92 ASN A C 1
ATOM 728 O O . ASN A 1 92 ? -14.669 -6.403 13.839 1.00 47.28 92 ASN A O 1
ATOM 732 N N . PRO A 1 93 ? -15.432 -8.374 14.645 1.00 47.12 93 PRO A N 1
ATOM 733 C CA . PRO A 1 93 ? -14.218 -8.687 15.382 1.00 47.12 93 PRO A CA 1
ATOM 734 C C . PRO A 1 93 ? -12.997 -8.741 14.449 1.00 47.12 93 PRO A C 1
ATOM 736 O O . PRO A 1 93 ? -13.130 -9.158 13.294 1.00 47.12 93 PRO A O 1
ATOM 739 N N . PRO A 1 94 ? -11.813 -8.319 14.936 1.00 54.09 94 PRO A N 1
ATOM 740 C CA . PRO A 1 94 ? -10.582 -8.384 14.166 1.00 54.09 94 PRO A CA 1
ATOM 741 C C . PRO A 1 94 ? -10.279 -9.833 13.785 1.00 54.09 94 PRO A C 1
ATOM 743 O O . PRO A 1 94 ? -10.541 -10.769 14.543 1.00 54.09 94 PRO A O 1
ATOM 746 N N . GLU A 1 95 ? -9.757 -9.982 12.572 1.00 59.97 95 GLU A N 1
ATOM 747 C CA . GLU A 1 95 ? -9.450 -11.245 11.912 1.00 59.97 95 GLU A CA 1
ATOM 748 C C . GLU A 1 95 ? -8.739 -12.234 12.860 1.00 59.97 95 GLU A C 1
ATOM 750 O O . GLU A 1 95 ? -7.841 -11.831 13.613 1.00 59.97 95 GLU A O 1
ATOM 755 N N . PRO A 1 96 ? -9.131 -13.524 12.878 1.00 55.62 96 PRO A N 1
ATOM 756 C CA . PRO A 1 96 ? -8.524 -14.497 13.773 1.00 55.62 96 PRO A CA 1
ATOM 757 C C . PRO A 1 96 ? -7.022 -14.583 13.499 1.00 55.62 96 PRO A C 1
ATOM 759 O O . PRO A 1 96 ? -6.591 -14.833 12.374 1.00 55.62 96 PRO A O 1
ATOM 762 N N . LYS A 1 97 ? -6.221 -14.378 14.553 1.00 52.06 97 LYS A N 1
ATOM 763 C CA . LYS A 1 97 ? -4.766 -14.562 14.512 1.00 52.06 97 LYS A CA 1
ATOM 764 C C . LYS A 1 97 ? -4.461 -15.932 13.904 1.00 52.06 97 LYS A C 1
ATOM 766 O O . LYS A 1 97 ? -5.026 -16.930 14.354 1.00 52.06 97 LYS A O 1
ATOM 771 N N . ALA A 1 98 ? -3.581 -15.962 12.900 1.00 50.38 98 ALA A N 1
ATOM 772 C CA . ALA A 1 98 ? -3.145 -17.189 12.243 1.00 50.38 98 ALA A CA 1
ATOM 773 C C . ALA A 1 98 ? -2.763 -18.240 13.298 1.00 50.38 98 ALA A C 1
ATOM 775 O O . ALA A 1 98 ? -1.914 -17.985 14.158 1.00 50.38 98 ALA A O 1
ATOM 776 N N . LYS A 1 99 ? -3.440 -19.394 13.272 1.00 48.12 99 LYS A N 1
ATOM 777 C CA . LYS A 1 99 ? -3.072 -20.530 14.118 1.00 48.12 99 LYS A CA 1
ATOM 778 C C . LYS A 1 99 ? -1.738 -21.079 13.615 1.00 48.12 99 LYS A C 1
ATOM 780 O O . LYS A 1 99 ? -1.580 -21.296 12.417 1.00 48.12 99 LYS A O 1
ATOM 785 N N . LYS A 1 100 ? -0.801 -21.216 14.550 1.00 41.84 100 LYS A N 1
ATOM 786 C CA . LYS A 1 100 ? 0.518 -21.818 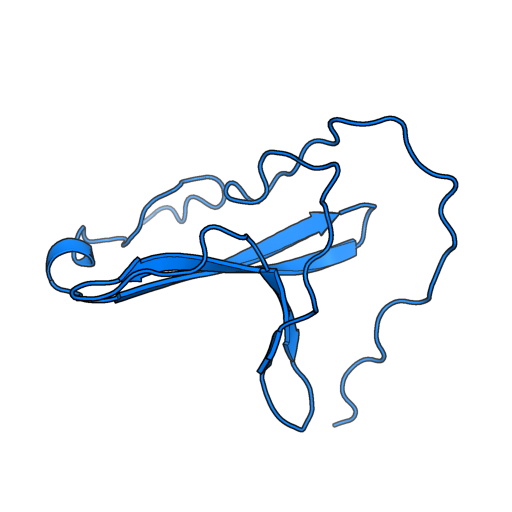14.357 1.00 41.84 100 LYS A CA 1
ATOM 787 C C . LYS A 1 100 ? 0.400 -23.319 14.116 1.00 41.84 100 LYS A C 1
ATOM 789 O O . LYS A 1 100 ? -0.512 -23.917 14.731 1.00 41.84 100 LYS A O 1
#

Nearest PDB structures (foldseek):
  7s66-assembly1_A  TM=9.029E-01  e=3.963E-06  Synechococcus elongatus
  7v3x-assembly2_L  TM=8.881E-01  e=3.731E-06  Synechococcus elongatus PCC 7942 = FACHB-805
  7dxq-assembly1_A  TM=8.984E-01  e=6.820E-06  Synechococcus elongatus PCC 7942 = FACHB-805
  4ijm-assembly1_F  TM=7.864E-01  e=4.471E-06  Synechococcus elongatus PCC 7942 = FACHB-805
  4dug-assembly1_F  TM=7.808E-01  e=1.790E-05  Synechococcus elongatus PCC 7942 = FACHB-805

Organism: NCBI:txid2803784

Foldseek 3Di:
DDDQLQDLDQDPVPCVVVDQWGKDWDWAQDPNDTWIWIATPHHHPDDDDRDIWTWDQAPVGIDTDPDDPAQWDSVSRRYIDGNDDDDDDPDDDPDPDYDD

Sequence (100 aa):
MEDSFTGFSFSHYTISFLTDDIIRMRYVEIDGQLRKVMVVIKMRGGNHSKDIREYVITDKGVVVIQPRSTDYDGLTTGIPTRTGPSPAQKQNPPEPKAKK

Radius of gyration: 15.52 Å; Cα contacts (8 Å, |Δi|>4): 125; chains: 1; bounding box: 42×34×37 Å

InterPro domains:
  IPR014774 KaiC-like domain [PF06745] (13-67)
  IPR027417 P-loop containing nucleoside triphosphate hydrolase [G3DSA:3.40.50.300] (2-83)
  IPR027417 P-loop containing nucleoside triphosphate hydrolase [SSF52540] (14-69)
  IPR051347 Circadian clock KaiC-related [PTHR42926] (11-83)

Mean predicted aligned error: 9.14 Å

Secondary structure (DSSP, 8-state):
----SS---S-TTSGGGS-S-EEEEEEEEETTEEEEEEEEEE-SSS----S-EEEEEETTEEEEPPPPP-SEE-TTTT--EE-S-------PPP-PPPP-

Solvent-accessible surface area (backbone atoms only — not comparable to full-atom values): 6674 Å² total; per-residue (Å²): 134,85,84,61,76,57,53,85,73,84,42,99,78,69,55,56,81,80,47,59,63,39,75,48,74,46,64,29,56,56,95,92,37,84,41,41,36,36,32,59,78,42,57,64,97,56,88,74,64,85,61,77,33,46,44,49,81,52,100,90,39,82,44,74,52,78,91,67,92,67,56,53,45,46,66,82,33,31,67,46,43,74,76,56,85,85,69,86,78,76,83,70,78,79,78,81,75,81,81,130